Protein AF-A0A935RV58-F1 (afdb_monomer_lite)

Foldseek 3Di:
DDDDDDDPDPPPDQFAWDKWADPPFDDDPVPVVVVVPDPDQKDFDFAQVQVVDPVCVPPQWFWAWPDADDPVCPPPDIHTDDTGNPQPPVRRSGGTRRIMIGHSVRVVVVVVLVVVQVVDVVNVPDDPRVSPPDD

Structure (mmCIF, N/CA/C/O backbone):
data_AF-A0A935RV58-F1
#
_entry.id   AF-A0A935RV58-F1
#
loop_
_atom_site.group_PDB
_atom_site.id
_atom_site.type_symbol
_atom_site.label_atom_id
_atom_site.label_alt_id
_atom_site.label_comp_id
_atom_site.label_asym_id
_atom_site.label_entity_id
_atom_site.label_seq_id
_atom_site.pdbx_PDB_ins_code
_atom_site.Cartn_x
_atom_site.Cartn_y
_atom_site.Cartn_z
_atom_site.occupancy
_atom_site.B_iso_or_equiv
_atom_site.auth_seq_id
_atom_site.auth_comp_id
_atom_site.auth_asym_id
_atom_site.auth_atom_id
_atom_site.pdbx_PDB_model_num
ATOM 1 N N . MET A 1 1 ? 22.136 -27.758 22.487 1.00 29.62 1 MET A N 1
ATOM 2 C CA . MET A 1 1 ? 21.015 -28.510 21.883 1.00 29.62 1 MET A CA 1
ATOM 3 C C . MET A 1 1 ? 19.757 -27.674 22.099 1.00 29.62 1 MET A C 1
ATOM 5 O O . MET A 1 1 ? 19.584 -27.204 23.210 1.00 29.62 1 MET A O 1
ATOM 9 N N . ALA A 1 2 ? 19.034 -27.392 21.011 1.00 34.25 2 ALA A N 1
ATOM 10 C CA . ALA A 1 2 ? 17.795 -26.615 20.831 1.00 34.25 2 ALA A CA 1
ATOM 11 C C . ALA A 1 2 ? 17.197 -25.798 22.004 1.00 34.25 2 ALA A C 1
ATOM 13 O O . ALA A 1 2 ? 16.804 -26.353 23.023 1.00 34.25 2 ALA A O 1
ATOM 14 N N . SER A 1 3 ? 16.932 -24.511 21.750 1.00 22.91 3 SER A N 1
ATOM 15 C CA . SER A 1 3 ? 15.708 -23.869 22.246 1.00 22.91 3 SER A CA 1
ATOM 16 C C . SER A 1 3 ? 14.917 -23.372 21.040 1.00 22.91 3 SER A C 1
ATOM 18 O O . SER A 1 3 ? 15.228 -22.354 20.426 1.00 22.91 3 SER A O 1
ATOM 20 N N . PHE A 1 4 ? 13.957 -24.198 20.645 1.00 29.30 4 PHE A N 1
ATOM 21 C CA . PHE A 1 4 ? 12.850 -23.837 19.775 1.00 29.30 4 PHE A CA 1
ATOM 22 C C . PHE A 1 4 ? 11.872 -23.064 20.669 1.00 29.30 4 PHE A C 1
ATOM 24 O O . PHE A 1 4 ? 11.530 -23.568 21.737 1.00 29.30 4 PHE A O 1
ATOM 31 N N . ILE A 1 5 ? 11.431 -21.870 20.273 1.00 31.77 5 ILE A N 1
ATOM 32 C CA . ILE A 1 5 ? 10.298 -21.199 20.927 1.00 31.77 5 ILE A CA 1
ATOM 33 C C . ILE A 1 5 ? 9.060 -21.488 20.071 1.00 31.77 5 ILE A C 1
ATOM 35 O O . ILE A 1 5 ? 8.881 -20.842 19.038 1.00 31.77 5 ILE A O 1
ATOM 39 N N . PRO A 1 6 ? 8.204 -22.460 20.437 1.00 40.91 6 PRO A N 1
ATOM 40 C CA . PRO A 1 6 ? 6.885 -22.581 19.851 1.00 40.91 6 PRO A CA 1
ATOM 41 C C . PRO A 1 6 ? 5.907 -21.760 20.694 1.00 40.91 6 PRO A C 1
ATOM 43 O O . PRO A 1 6 ? 5.766 -21.993 21.892 1.00 40.91 6 PRO A O 1
ATOM 46 N N . GLY A 1 7 ? 5.201 -20.819 20.070 1.00 32.19 7 GLY A N 1
ATOM 47 C CA . GLY A 1 7 ? 4.031 -20.221 20.711 1.00 32.19 7 GLY A CA 1
ATOM 48 C C . GLY A 1 7 ? 3.749 -18.778 20.333 1.00 32.19 7 GLY A C 1
ATOM 49 O O . GLY A 1 7 ? 3.771 -17.909 21.196 1.00 32.19 7 GLY A O 1
ATOM 50 N N . ALA A 1 8 ? 3.374 -18.523 19.079 1.00 34.69 8 ALA A N 1
ATOM 51 C CA . ALA A 1 8 ? 2.419 -17.447 18.836 1.00 34.69 8 ALA A CA 1
ATOM 52 C C . ALA A 1 8 ? 1.039 -17.986 19.243 1.00 34.69 8 ALA A C 1
ATOM 54 O O . ALA A 1 8 ? 0.325 -18.588 18.443 1.00 34.69 8 ALA A O 1
ATOM 55 N N . ALA A 1 9 ? 0.704 -17.872 20.528 1.00 37.75 9 ALA A N 1
ATOM 56 C CA . ALA A 1 9 ? -0.655 -18.118 20.978 1.00 37.75 9 ALA A CA 1
ATOM 57 C C . ALA A 1 9 ? -1.539 -16.991 20.427 1.00 37.75 9 ALA A C 1
ATOM 59 O O . ALA A 1 9 ? -1.358 -15.829 20.793 1.00 37.75 9 ALA A O 1
ATOM 60 N N . ILE A 1 10 ? -2.485 -17.329 19.546 1.00 43.97 10 ILE A N 1
ATOM 61 C CA . ILE A 1 10 ? -3.554 -16.416 19.131 1.00 43.97 10 ILE A CA 1
ATOM 62 C C . ILE A 1 10 ? -4.432 -16.201 20.363 1.00 43.97 10 ILE A C 1
ATOM 64 O O . ILE A 1 10 ? -5.314 -17.00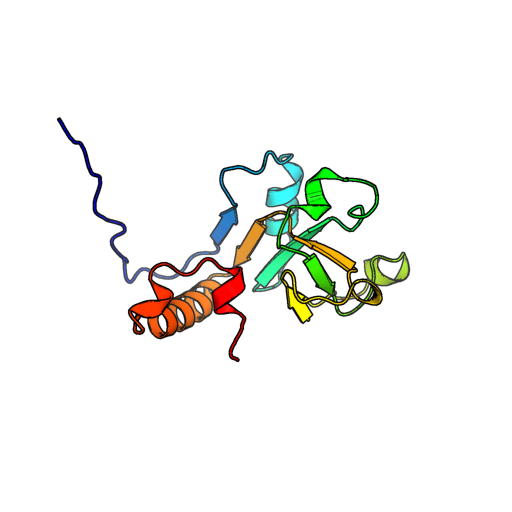4 20.673 1.00 43.97 10 ILE A O 1
ATOM 68 N N . GLN A 1 11 ? -4.169 -15.136 21.114 1.00 45.66 11 GLN A N 1
ATOM 69 C CA . GLN A 1 11 ? -5.144 -14.667 22.082 1.00 45.66 11 GLN A CA 1
ATOM 70 C C . GLN A 1 11 ? -6.339 -14.156 21.279 1.00 45.66 11 GLN A C 1
ATOM 72 O O . GLN A 1 11 ? -6.189 -13.245 20.467 1.00 45.66 11 GLN A O 1
ATOM 77 N N . LYS A 1 12 ? -7.534 -14.712 21.523 1.00 47.47 12 LYS A N 1
ATOM 78 C CA . LYS A 1 12 ? -8.814 -14.059 21.198 1.00 47.47 12 LYS A CA 1
ATOM 79 C C . LYS A 1 12 ? -8.958 -12.815 22.084 1.00 47.47 12 LYS A C 1
ATOM 81 O O . LYS A 1 12 ? -9.776 -12.762 22.995 1.00 47.47 12 LYS A O 1
ATOM 86 N N . GLY A 1 13 ? -8.063 -11.861 21.883 1.00 54.34 13 GLY A N 1
ATOM 87 C CA . GLY A 1 13 ? -8.058 -10.551 22.496 1.00 54.34 13 GLY A CA 1
ATOM 88 C C . GLY A 1 13 ? -8.666 -9.556 21.524 1.00 54.34 13 GLY A C 1
ATOM 89 O O . GLY A 1 13 ? -8.619 -9.735 20.309 1.00 54.34 13 GLY A O 1
ATOM 90 N N . ARG A 1 14 ? -9.250 -8.493 22.069 1.00 66.12 14 ARG A N 1
ATOM 91 C CA . ARG A 1 14 ? -9.700 -7.340 21.291 1.00 66.12 14 ARG A CA 1
ATOM 92 C C . ARG A 1 14 ? -8.527 -6.847 20.436 1.00 66.12 14 ARG A C 1
ATOM 94 O O . ARG A 1 14 ? -7.499 -6.469 20.996 1.00 66.12 14 ARG A O 1
ATOM 101 N N . PHE A 1 15 ? -8.676 -6.873 19.112 1.00 79.31 15 PHE A N 1
ATOM 102 C CA . PHE A 1 15 ? -7.658 -6.351 18.203 1.00 79.31 15 PHE A CA 1
ATOM 103 C C . PHE A 1 15 ? -7.351 -4.897 18.562 1.00 79.31 15 PHE A C 1
ATOM 105 O O . PHE A 1 15 ? -8.260 -4.096 18.794 1.00 79.31 15 PHE A O 1
ATOM 112 N N . GLN A 1 16 ? -6.066 -4.570 18.650 1.00 84.06 16 GLN A N 1
ATOM 113 C CA . GLN A 1 16 ? -5.589 -3.216 18.915 1.00 84.06 16 GLN A CA 1
ATOM 114 C C . GLN A 1 16 ? -5.031 -2.617 17.621 1.00 84.06 16 GLN A C 1
ATOM 116 O O . GLN A 1 16 ? -4.607 -3.376 16.743 1.00 84.06 16 GLN A O 1
ATOM 121 N N . PRO A 1 17 ? -5.008 -1.280 17.481 1.00 84.75 17 PRO A N 1
ATOM 122 C CA . PRO A 1 17 ? -4.271 -0.643 16.400 1.00 84.75 17 PRO A CA 1
ATOM 123 C C . PRO A 1 17 ? -2.833 -1.167 16.374 1.00 84.75 17 PRO A C 1
ATOM 125 O O . PRO A 1 17 ? -2.140 -1.138 17.389 1.00 84.75 17 PRO A O 1
ATOM 128 N N . THR A 1 18 ? -2.412 -1.696 15.230 1.00 86.62 18 THR A N 1
ATOM 129 C CA . THR A 1 18 ? -1.164 -2.451 15.097 1.00 86.62 18 THR A CA 1
ATOM 130 C C . THR A 1 18 ? -0.365 -1.910 13.923 1.00 86.62 18 THR A C 1
AT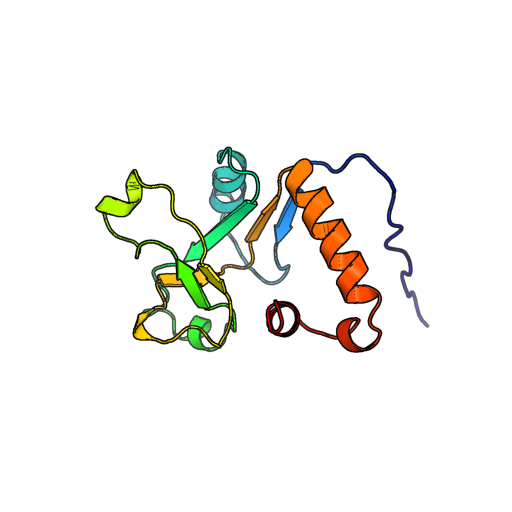OM 132 O O . THR A 1 18 ? -0.907 -1.710 12.838 1.00 86.62 18 THR A O 1
ATOM 135 N N . ILE A 1 19 ? 0.934 -1.695 14.131 1.00 84.81 19 ILE A N 1
ATOM 136 C CA . ILE A 1 19 ? 1.888 -1.435 13.052 1.00 84.81 19 ILE A CA 1
ATOM 137 C C . ILE A 1 19 ? 2.723 -2.696 12.864 1.00 84.81 19 ILE A C 1
ATOM 139 O O . ILE A 1 19 ? 3.357 -3.181 13.798 1.00 84.81 19 ILE A O 1
ATOM 143 N N . ILE A 1 20 ? 2.710 -3.213 11.645 1.00 84.50 20 ILE A N 1
ATOM 144 C CA . ILE A 1 20 ? 3.508 -4.342 11.194 1.00 84.50 20 ILE A CA 1
ATOM 145 C C . ILE A 1 20 ? 4.659 -3.766 10.372 1.00 84.50 20 ILE A C 1
ATOM 147 O O . ILE A 1 20 ? 4.436 -3.008 9.426 1.00 84.50 20 ILE A O 1
ATOM 151 N N . SER A 1 21 ? 5.886 -4.122 10.744 1.00 82.06 21 SER A N 1
ATOM 152 C CA . SER A 1 21 ? 7.100 -3.760 10.015 1.00 82.06 21 SER A CA 1
ATOM 153 C C . SER A 1 21 ? 7.922 -5.001 9.702 1.00 82.06 21 SER A C 1
ATOM 155 O O . SER A 1 21 ? 8.096 -5.859 10.571 1.00 82.06 21 SER A O 1
ATOM 157 N N . TYR A 1 22 ? 8.481 -5.075 8.498 1.00 74.56 22 TYR A N 1
ATOM 158 C CA . TYR A 1 22 ? 9.496 -6.079 8.191 1.00 74.56 22 TYR A CA 1
ATOM 159 C C . TYR A 1 22 ? 10.797 -5.750 8.938 1.00 74.56 22 TYR A C 1
ATOM 161 O O . TYR A 1 22 ? 11.267 -4.613 8.925 1.00 74.56 22 TYR A O 1
ATOM 169 N N . GLY A 1 23 ? 11.338 -6.738 9.658 1.00 59.81 23 GLY A N 1
ATOM 170 C CA . GLY A 1 23 ? 12.430 -6.551 10.625 1.00 59.81 23 GLY A CA 1
ATOM 171 C C . GLY A 1 23 ? 13.804 -6.228 10.024 1.00 59.81 23 GLY A C 1
ATOM 172 O O . GLY A 1 23 ? 14.740 -5.965 10.772 1.00 59.81 23 GLY A O 1
ATOM 173 N N . ASP A 1 24 ? 13.934 -6.253 8.701 1.00 65.06 24 ASP A N 1
ATOM 174 C CA . ASP A 1 24 ? 15.140 -5.932 7.936 1.00 65.06 24 ASP A CA 1
ATOM 175 C C . ASP A 1 24 ? 15.158 -4.491 7.396 1.00 65.06 24 ASP A C 1
ATOM 177 O O . ASP A 1 24 ? 16.172 -4.044 6.857 1.00 65.06 24 ASP A O 1
ATOM 181 N N . VAL A 1 25 ? 14.072 -3.732 7.573 1.00 63.06 25 VAL A N 1
ATOM 182 C CA . VAL A 1 25 ? 13.981 -2.348 7.101 1.00 63.06 25 VAL A CA 1
ATOM 183 C C . VAL A 1 25 ? 14.516 -1.396 8.172 1.00 63.06 25 VAL A C 1
ATOM 185 O O . VAL A 1 25 ? 13.943 -1.264 9.251 1.00 63.06 25 VAL A O 1
ATOM 188 N N . LEU A 1 26 ? 15.609 -0.687 7.873 1.00 64.25 26 LEU A N 1
ATOM 189 C CA . LEU A 1 26 ? 16.057 0.462 8.665 1.00 64.25 26 LEU A CA 1
ATOM 190 C C . LEU A 1 26 ? 15.215 1.682 8.286 1.00 64.25 26 LEU A C 1
ATOM 192 O O . LEU A 1 26 ? 15.243 2.134 7.144 1.00 64.25 26 LEU A O 1
ATOM 196 N N . PHE A 1 27 ? 14.478 2.232 9.247 1.00 67.38 27 PHE A N 1
ATOM 197 C CA . PHE A 1 27 ? 13.602 3.377 9.025 1.00 67.38 27 PHE A CA 1
ATOM 198 C C . PHE A 1 27 ? 13.890 4.512 9.999 1.00 67.38 27 PHE A C 1
ATOM 200 O O . PHE A 1 27 ? 14.281 4.318 11.151 1.00 67.38 27 PHE A O 1
ATOM 207 N N . ASN A 1 28 ? 13.637 5.730 9.533 1.00 72.19 28 ASN A N 1
ATOM 208 C CA . ASN A 1 28 ? 13.650 6.897 10.394 1.00 72.19 28 ASN A CA 1
ATOM 209 C C . ASN A 1 28 ? 12.387 6.927 11.261 1.00 72.19 28 ASN A C 1
ATOM 211 O O . ASN A 1 28 ? 11.291 6.611 10.797 1.00 72.19 28 ASN A O 1
ATOM 215 N N . LYS A 1 29 ? 12.523 7.394 12.508 1.00 75.50 29 LYS A N 1
ATOM 216 C CA . LYS A 1 29 ? 11.421 7.476 13.487 1.00 75.50 29 LYS A CA 1
ATOM 217 C C . LYS A 1 29 ? 10.184 8.234 12.984 1.00 75.50 29 LYS A C 1
ATOM 219 O O . LYS A 1 29 ? 9.091 7.990 13.483 1.00 75.50 29 LYS A O 1
ATOM 224 N N . TYR A 1 30 ? 10.342 9.118 11.995 1.00 78.62 30 TYR A N 1
ATOM 225 C CA . TYR A 1 30 ? 9.224 9.862 11.418 1.00 78.62 30 TYR A CA 1
ATOM 226 C C . TYR A 1 30 ? 8.207 8.957 10.704 1.00 78.62 30 TYR A C 1
ATOM 228 O O . TYR A 1 30 ? 7.042 9.330 10.629 1.00 78.62 30 TYR A O 1
ATOM 236 N N . ILE A 1 31 ? 8.607 7.776 10.208 1.00 76.94 31 ILE A N 1
ATOM 237 C CA . ILE A 1 31 ? 7.727 6.905 9.411 1.00 76.94 31 ILE A CA 1
ATOM 238 C C . ILE A 1 31 ? 6.597 6.313 10.274 1.00 76.94 31 ILE A C 1
ATOM 240 O O . ILE A 1 31 ? 5.433 6.577 9.969 1.00 76.94 31 ILE A O 1
ATOM 244 N N . PRO A 1 32 ? 6.867 5.596 11.388 1.00 76.69 32 PRO A N 1
ATOM 245 C CA . PRO A 1 32 ? 5.794 5.141 12.274 1.00 76.69 32 PRO A CA 1
ATOM 246 C C . PRO A 1 32 ? 4.981 6.288 12.870 1.00 76.69 32 PRO A C 1
ATOM 248 O O . PRO A 1 32 ? 3.779 6.148 13.066 1.00 76.69 32 PRO A O 1
ATOM 251 N N . GLN A 1 33 ? 5.619 7.428 13.149 1.00 81.94 33 GLN A N 1
ATOM 252 C CA . GLN A 1 33 ? 4.924 8.592 13.690 1.00 81.94 33 GLN A CA 1
ATOM 253 C C . GLN A 1 33 ? 3.898 9.148 12.696 1.00 81.94 33 GLN A C 1
ATOM 255 O O . GLN A 1 33 ? 2.767 9.414 13.095 1.00 81.94 33 GLN A O 1
ATOM 260 N N . ALA A 1 34 ? 4.264 9.270 11.417 1.00 82.56 34 ALA A N 1
ATOM 261 C CA . ALA A 1 34 ? 3.344 9.672 10.358 1.00 82.56 34 ALA A CA 1
ATOM 262 C C . ALA A 1 34 ? 2.203 8.655 10.199 1.00 82.56 34 ALA A C 1
ATOM 264 O O . ALA A 1 34 ? 1.039 9.037 10.170 1.00 82.56 34 ALA A O 1
ATOM 265 N N . LEU A 1 35 ? 2.507 7.350 10.218 1.00 81.25 35 LEU A N 1
ATOM 266 C CA . LEU A 1 35 ? 1.476 6.304 10.164 1.00 81.25 35 LEU A CA 1
ATOM 267 C C . LEU A 1 35 ? 0.471 6.429 11.318 1.00 81.25 35 LEU A C 1
ATOM 269 O O . LEU A 1 35 ? -0.736 6.306 11.105 1.00 81.25 35 LEU A O 1
ATOM 273 N N . CYS A 1 36 ? 0.936 6.707 12.537 1.00 82.38 36 CYS A N 1
ATOM 274 C CA . CYS A 1 36 ? 0.062 6.918 13.692 1.00 82.38 36 CYS A CA 1
ATOM 275 C C . CYS A 1 36 ? -0.872 8.130 13.545 1.00 82.38 36 CYS A C 1
ATOM 277 O O . CYS A 1 36 ? -1.936 8.121 14.157 1.00 82.38 36 CYS A O 1
ATOM 279 N N . GLN A 1 37 ? -0.498 9.148 12.764 1.00 84.00 37 GLN A N 1
ATOM 280 C CA . GLN A 1 37 ? -1.313 10.352 12.551 1.00 84.00 37 GLN A CA 1
ATOM 281 C C . GLN A 1 37 ? -2.458 10.133 11.559 1.00 84.00 37 GLN A C 1
ATOM 283 O O . GLN A 1 37 ? -3.467 10.832 11.633 1.00 84.00 37 GLN A O 1
ATOM 288 N N . GLU A 1 38 ? -2.329 9.155 10.664 1.00 84.12 38 GLU A N 1
ATOM 289 C CA . GLU A 1 38 ? -3.389 8.831 9.714 1.00 84.12 38 GLU A CA 1
ATOM 290 C C . GLU A 1 38 ? -4.645 8.315 10.429 1.00 84.12 38 GLU A C 1
ATOM 292 O O . GLU A 1 38 ? -4.568 7.622 11.443 1.00 84.12 38 GLU A O 1
ATOM 297 N N . GLN A 1 39 ? -5.825 8.619 9.901 1.00 83.19 39 GLN A N 1
ATOM 298 C CA . GLN A 1 39 ? -7.097 8.179 10.499 1.00 83.19 39 GLN A CA 1
ATOM 299 C C . GLN A 1 39 ? -7.681 6.946 9.806 1.00 83.19 39 GLN A C 1
ATOM 301 O O . GLN A 1 39 ? -8.636 6.354 10.301 1.00 83.19 39 GLN A O 1
ATOM 306 N N . ASP A 1 40 ? -7.096 6.552 8.677 1.00 85.00 40 ASP A N 1
ATOM 307 C CA . ASP A 1 40 ? -7.558 5.416 7.896 1.00 85.00 40 ASP A CA 1
ATOM 308 C C . ASP A 1 40 ? -7.248 4.070 8.559 1.00 85.00 40 ASP A C 1
ATOM 310 O O . ASP A 1 40 ? -6.247 3.892 9.263 1.00 85.00 40 ASP A O 1
ATOM 314 N N . ASP A 1 41 ? -8.129 3.107 8.286 1.00 83.75 41 ASP A N 1
ATOM 315 C CA . ASP A 1 41 ? -8.104 1.771 8.875 1.00 83.75 41 ASP A CA 1
ATOM 316 C C . ASP A 1 41 ? -6.931 0.909 8.395 1.00 83.75 41 ASP A C 1
ATOM 318 O O . ASP A 1 41 ? -6.450 0.057 9.138 1.00 83.75 41 ASP A O 1
ATOM 322 N N . CYS A 1 42 ? -6.453 1.128 7.170 1.00 84.38 42 CYS A N 1
ATOM 323 C CA . CYS A 1 42 ? -5.338 0.404 6.572 1.00 84.38 42 CYS A CA 1
ATOM 324 C C . CYS A 1 42 ? -4.434 1.397 5.841 1.00 84.38 42 CYS A C 1
ATOM 326 O O . CYS A 1 42 ? -4.869 2.047 4.890 1.00 84.38 42 CYS A O 1
ATOM 328 N N . VAL A 1 43 ? -3.186 1.531 6.293 1.00 86.12 43 VAL A N 1
ATOM 329 C CA . VAL A 1 43 ? -2.233 2.509 5.750 1.00 86.12 43 VAL A CA 1
ATOM 330 C C . VAL A 1 43 ? -0.898 1.835 5.480 1.00 86.12 43 VAL A C 1
ATOM 332 O O . VAL A 1 43 ? -0.327 1.193 6.361 1.00 86.12 43 VAL A O 1
ATOM 335 N N . VAL A 1 44 ? -0.377 2.016 4.269 1.00 84.62 44 VAL A N 1
ATOM 336 C CA . VAL A 1 44 ? 0.953 1.549 3.866 1.00 84.62 44 VAL A CA 1
ATOM 337 C C . VAL A 1 44 ? 1.854 2.725 3.525 1.00 84.62 44 VAL A C 1
ATOM 339 O O . VAL A 1 44 ? 1.386 3.763 3.061 1.00 84.62 44 VAL A O 1
ATOM 342 N N . PHE A 1 45 ? 3.158 2.548 3.719 1.00 83.12 45 PHE A N 1
ATOM 343 C CA . PHE A 1 45 ? 4.152 3.526 3.288 1.00 83.12 45 PHE A CA 1
ATOM 344 C C . PHE A 1 45 ? 4.803 3.082 1.976 1.00 83.12 45 PHE A C 1
ATOM 346 O O . PHE A 1 45 ? 5.381 1.994 1.898 1.00 83.12 45 PHE A O 1
ATOM 353 N N . VAL A 1 46 ? 4.704 3.926 0.952 1.00 83.25 46 VAL A N 1
ATOM 354 C CA . VAL A 1 46 ? 5.218 3.661 -0.394 1.00 83.25 46 VAL A CA 1
ATOM 355 C C . VAL A 1 46 ? 6.261 4.718 -0.738 1.00 83.25 46 VAL A C 1
ATOM 357 O O . VAL A 1 46 ? 5.966 5.912 -0.710 1.00 83.25 46 VAL A O 1
ATOM 360 N N . ASP A 1 47 ? 7.473 4.282 -1.077 1.00 81.62 47 ASP A N 1
ATOM 361 C CA . ASP A 1 47 ? 8.523 5.162 -1.580 1.00 81.62 47 ASP A CA 1
ATOM 362 C C . ASP A 1 47 ? 8.321 5.377 -3.082 1.00 81.62 47 ASP A C 1
ATOM 364 O O . ASP A 1 47 ? 8.457 4.465 -3.900 1.00 81.62 47 ASP A O 1
ATOM 368 N N . SER A 1 48 ? 7.955 6.602 -3.449 1.00 81.25 48 SER A N 1
ATOM 369 C CA . SER A 1 48 ? 7.804 7.002 -4.846 1.00 81.25 48 SER A CA 1
ATOM 370 C C . SER A 1 48 ? 9.141 7.222 -5.555 1.00 81.25 48 SER A C 1
ATOM 372 O O . SER A 1 48 ? 9.166 7.244 -6.784 1.00 81.25 48 SER A O 1
ATOM 374 N N . ASN A 1 49 ? 10.248 7.392 -4.820 1.00 78.38 49 ASN A N 1
ATOM 375 C CA . ASN A 1 49 ? 11.577 7.577 -5.400 1.00 78.38 49 ASN A CA 1
ATOM 376 C C . ASN A 1 49 ? 12.254 6.234 -5.704 1.00 78.38 49 ASN A C 1
ATOM 378 O O . ASN A 1 49 ? 13.402 5.974 -5.340 1.00 78.38 49 ASN A O 1
ATOM 382 N N . TRP A 1 50 ? 11.496 5.344 -6.341 1.00 75.62 50 TRP A N 1
ATOM 383 C CA . TRP A 1 50 ? 11.916 3.968 -6.540 1.00 75.62 50 TRP A CA 1
ATOM 384 C C . TRP A 1 50 ? 12.863 3.791 -7.731 1.00 75.62 50 TRP A C 1
ATOM 386 O O . TRP A 1 50 ? 13.688 2.881 -7.730 1.00 75.62 50 TRP A O 1
ATOM 396 N N . LYS A 1 51 ? 12.762 4.675 -8.733 1.00 74.12 51 LYS A N 1
ATOM 397 C CA . LYS A 1 51 ? 13.555 4.617 -9.972 1.00 74.12 51 LYS A CA 1
ATOM 398 C C . LYS A 1 51 ? 15.035 4.921 -9.750 1.00 74.12 51 LYS A C 1
ATOM 400 O O . LYS A 1 51 ? 15.879 4.352 -10.435 1.00 74.12 51 LYS A O 1
ATOM 405 N N . ASP A 1 52 ? 15.345 5.761 -8.768 1.00 70.19 52 ASP A N 1
ATOM 406 C CA . ASP A 1 52 ? 16.717 6.191 -8.481 1.00 70.19 52 ASP A CA 1
ATOM 407 C C . ASP A 1 52 ? 17.484 5.193 -7.595 1.00 70.19 52 ASP A C 1
ATOM 409 O O . ASP A 1 52 ? 18.687 5.342 -7.374 1.00 70.19 52 ASP A O 1
ATOM 413 N N . GLN A 1 53 ? 16.814 4.151 -7.090 1.00 66.12 53 GLN A N 1
ATOM 414 C CA . GLN A 1 53 ? 17.396 3.176 -6.170 1.00 66.12 53 GLN A CA 1
ATOM 415 C C . GLN A 1 53 ? 17.413 1.770 -6.777 1.00 6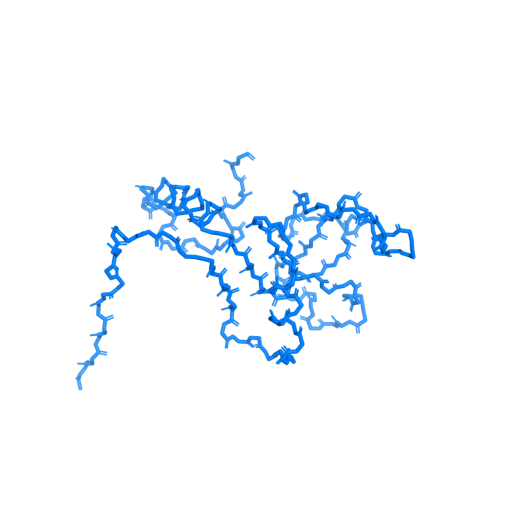6.12 53 GLN A C 1
ATOM 417 O O . GLN A 1 53 ? 16.445 1.012 -6.721 1.00 66.12 53 GLN A O 1
ATOM 422 N N . SER A 1 54 ? 18.574 1.374 -7.303 1.00 62.12 54 SER A N 1
ATOM 423 C CA . SER A 1 54 ? 18.794 0.048 -7.904 1.00 62.12 54 SER A CA 1
ATOM 424 C C . SER A 1 54 ? 18.599 -1.124 -6.928 1.00 62.12 54 SER A C 1
ATOM 426 O O . SER A 1 54 ? 18.350 -2.254 -7.350 1.00 62.12 54 SER A O 1
ATOM 428 N N . SER A 1 55 ? 18.675 -0.872 -5.619 1.00 65.19 55 SER A N 1
ATOM 429 C CA . SER A 1 55 ? 18.353 -1.832 -4.558 1.00 65.19 55 SER A CA 1
ATOM 430 C C . SER A 1 55 ? 16.887 -2.268 -4.587 1.00 65.19 55 SER A C 1
ATOM 432 O O . SER A 1 55 ? 16.600 -3.429 -4.295 1.00 65.19 55 SER A O 1
ATOM 434 N N . TYR A 1 56 ? 15.973 -1.382 -4.986 1.00 66.56 56 TYR A N 1
ATOM 435 C CA . TYR A 1 56 ? 14.537 -1.646 -4.964 1.00 66.56 56 TYR A CA 1
ATOM 436 C C . TYR A 1 56 ? 14.037 -2.462 -6.151 1.00 66.56 56 TYR A C 1
ATOM 438 O O . TYR A 1 56 ? 13.011 -3.120 -6.032 1.00 66.56 56 TYR A O 1
ATOM 446 N N . ALA A 1 57 ? 14.790 -2.530 -7.254 1.00 60.25 57 ALA A N 1
ATOM 447 C CA . ALA A 1 57 ? 14.482 -3.441 -8.360 1.00 60.25 57 ALA A CA 1
ATOM 448 C C . ALA A 1 57 ? 14.470 -4.923 -7.927 1.00 60.25 57 ALA A C 1
ATOM 450 O O . ALA A 1 57 ? 13.883 -5.770 -8.596 1.00 60.25 57 ALA A O 1
ATOM 451 N N . ARG A 1 58 ? 15.124 -5.242 -6.798 1.00 59.84 58 ARG A N 1
ATOM 452 C CA . ARG A 1 58 ? 15.114 -6.574 -6.174 1.00 59.84 58 ARG A CA 1
ATOM 453 C C . ARG A 1 58 ? 14.011 -6.759 -5.133 1.00 59.84 58 ARG A C 1
ATOM 455 O O . ARG A 1 58 ? 13.826 -7.880 -4.666 1.00 59.84 58 ARG A O 1
ATOM 462 N N . LEU A 1 59 ? 13.313 -5.691 -4.751 1.00 64.12 59 LEU A N 1
ATOM 463 C CA . LEU A 1 59 ? 12.192 -5.763 -3.827 1.00 64.12 59 LEU A CA 1
ATOM 464 C C . LEU A 1 59 ? 10.929 -6.108 -4.613 1.00 64.12 59 LEU A C 1
ATOM 466 O O . LEU A 1 59 ? 10.490 -5.377 -5.493 1.00 64.12 59 LEU A O 1
ATOM 470 N N . ASP A 1 60 ? 10.306 -7.221 -4.251 1.00 67.56 60 ASP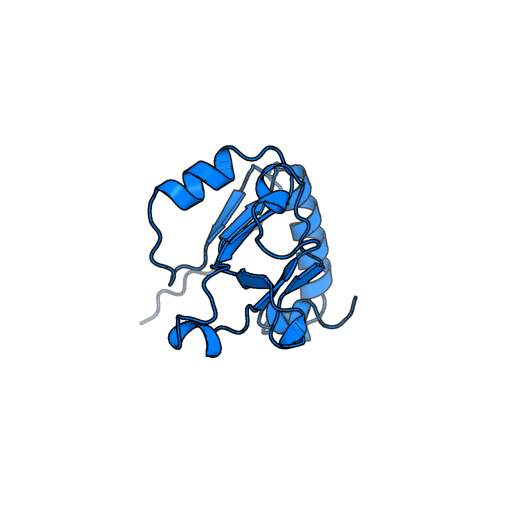 A N 1
ATOM 471 C CA . ASP A 1 60 ? 9.119 -7.766 -4.917 1.00 67.56 60 ASP A CA 1
ATOM 472 C C . ASP A 1 60 ? 7.818 -7.029 -4.554 1.00 67.56 60 ASP A C 1
ATOM 474 O O . ASP A 1 60 ? 6.729 -7.600 -4.614 1.00 67.56 60 ASP A O 1
ATOM 478 N N . GLY A 1 61 ? 7.941 -5.764 -4.150 1.00 74.94 61 GLY A N 1
ATOM 479 C CA . GLY A 1 61 ? 6.912 -4.957 -3.504 1.00 74.94 61 GLY A CA 1
ATOM 480 C C . GLY A 1 61 ? 6.527 -3.707 -4.287 1.00 74.94 61 GLY A C 1
ATOM 481 O O . GLY A 1 61 ? 6.260 -2.681 -3.668 1.00 74.94 61 GLY A O 1
ATOM 482 N N . PHE A 1 62 ? 6.516 -3.748 -5.622 1.00 85.19 62 PHE A N 1
ATOM 483 C CA . PHE A 1 62 ? 6.015 -2.623 -6.420 1.00 85.19 62 PHE A CA 1
ATOM 484 C C . PHE A 1 62 ? 4.545 -2.343 -6.109 1.00 85.19 62 PHE A C 1
ATOM 486 O O . PHE A 1 62 ? 3.759 -3.272 -5.943 1.00 85.19 62 PHE A O 1
ATOM 493 N N . ALA A 1 63 ? 4.183 -1.069 -6.021 1.00 85.19 63 ALA A N 1
ATOM 494 C CA . ALA A 1 63 ? 2.858 -0.605 -5.650 1.00 85.19 63 ALA A CA 1
ATOM 495 C C . ALA A 1 63 ? 2.240 0.224 -6.782 1.00 85.19 63 ALA A C 1
ATOM 497 O O . ALA A 1 63 ? 2.819 1.215 -7.239 1.00 85.19 63 ALA A O 1
ATOM 498 N N . GLU A 1 64 ? 1.032 -0.156 -7.190 1.00 86.56 64 GLU A N 1
ATOM 499 C CA . GLU A 1 64 ? 0.148 0.686 -7.988 1.00 86.56 64 GLU A CA 1
ATOM 500 C C . GLU A 1 64 ? -0.822 1.406 -7.051 1.00 86.56 64 GLU A C 1
ATOM 502 O O . GLU A 1 64 ? -1.622 0.793 -6.341 1.00 86.56 64 GLU A O 1
ATOM 507 N N . CYS A 1 65 ? -0.779 2.732 -7.089 1.00 84.44 65 CYS A N 1
ATOM 508 C CA . CYS A 1 65 ? -1.732 3.597 -6.400 1.00 84.44 65 CYS A CA 1
ATOM 509 C C . CYS A 1 65 ? -2.804 4.162 -7.349 1.00 84.44 65 CYS A C 1
ATOM 511 O O . CYS A 1 65 ? -2.612 4.245 -8.557 1.00 84.44 65 CYS A O 1
ATOM 513 N N . SER A 1 66 ? -3.925 4.623 -6.798 1.00 81.50 66 SER A N 1
ATOM 514 C CA . SER A 1 66 ? -4.998 5.313 -7.536 1.00 81.50 66 SER A CA 1
ATOM 515 C C . SER A 1 66 ? -4.532 6.543 -8.320 1.00 81.50 66 SER A C 1
ATOM 517 O O . SER A 1 66 ? -5.061 6.803 -9.399 1.00 81.50 66 SER A O 1
ATOM 519 N N . ILE A 1 67 ? -3.544 7.272 -7.798 1.00 75.19 67 ILE A N 1
ATOM 520 C CA . ILE A 1 67 ? -2.946 8.455 -8.420 1.00 75.19 67 ILE A CA 1
ATOM 521 C C . ILE A 1 67 ? -1.418 8.350 -8.251 1.00 75.19 67 ILE A C 1
ATOM 523 O O . ILE A 1 67 ? -0.970 7.985 -7.158 1.00 75.19 67 ILE A O 1
ATOM 527 N N . PRO A 1 68 ? -0.609 8.666 -9.282 1.00 72.94 68 PRO A N 1
ATOM 528 C CA . PRO A 1 68 ? 0.842 8.759 -9.138 1.00 72.94 68 PRO A CA 1
ATOM 529 C C . PRO A 1 68 ? 1.233 9.880 -8.170 1.00 72.94 68 PRO A C 1
ATOM 531 O O . PRO A 1 68 ? 0.536 10.899 -8.071 1.00 72.94 68 PRO A O 1
ATOM 534 N N . ASN A 1 69 ? 2.381 9.731 -7.495 1.00 65.06 69 ASN A N 1
ATOM 535 C CA . ASN A 1 69 ? 2.891 10.785 -6.623 1.00 65.06 69 ASN A CA 1
ATOM 536 C C . ASN A 1 69 ? 3.100 12.075 -7.434 1.00 65.06 69 ASN A C 1
ATOM 538 O O . ASN A 1 69 ? 3.939 12.154 -8.329 1.00 65.06 69 ASN A O 1
ATOM 542 N N . SER A 1 70 ? 2.285 13.083 -7.148 1.00 63.03 70 SER A N 1
ATOM 543 C CA . SER A 1 70 ? 2.281 14.372 -7.828 1.00 63.03 70 SER A CA 1
ATOM 544 C C . SER A 1 70 ? 1.860 15.447 -6.836 1.00 63.03 70 SER A C 1
ATOM 546 O O . SER A 1 70 ? 1.205 15.159 -5.837 1.00 63.03 70 SER A O 1
ATOM 548 N N . ARG A 1 71 ? 2.152 16.721 -7.121 1.00 56.94 71 ARG A N 1
ATOM 549 C CA . ARG A 1 71 ? 1.710 17.838 -6.260 1.00 56.94 71 ARG A CA 1
ATOM 550 C C . ARG A 1 71 ? 0.187 17.876 -6.049 1.00 56.94 71 ARG A C 1
ATOM 552 O O . ARG A 1 71 ? -0.275 18.425 -5.057 1.00 56.94 71 ARG A O 1
ATOM 559 N N . ARG A 1 72 ? -0.590 17.277 -6.960 1.00 54.72 72 ARG A N 1
ATOM 560 C CA . ARG A 1 72 ? -2.051 17.122 -6.853 1.00 54.72 72 ARG A CA 1
ATOM 561 C C . ARG A 1 72 ? -2.480 16.015 -5.887 1.00 54.72 72 ARG A C 1
ATOM 563 O O . ARG A 1 72 ? -3.594 16.069 -5.381 1.00 54.72 72 ARG A O 1
ATOM 570 N N . ALA A 1 73 ? -1.608 15.049 -5.620 1.00 58.69 73 ALA A N 1
ATOM 571 C CA . ALA A 1 73 ? -1.863 13.938 -4.712 1.00 58.69 73 ALA A CA 1
ATOM 572 C C . ALA A 1 73 ? -1.758 14.343 -3.227 1.00 58.69 73 ALA A C 1
ATOM 574 O O . ALA A 1 73 ? -2.219 13.609 -2.368 1.00 58.69 73 ALA A O 1
ATOM 575 N N . PHE A 1 74 ? -1.218 15.531 -2.922 1.00 53.47 74 PHE A N 1
ATOM 576 C CA . PHE A 1 74 ? -1.019 16.008 -1.546 1.00 53.47 74 PHE A CA 1
ATOM 577 C C . PHE A 1 74 ? -2.327 16.247 -0.769 1.00 53.47 74 PHE A C 1
ATOM 579 O O . PHE A 1 74 ? -2.351 16.104 0.445 1.00 53.47 74 PHE A O 1
ATOM 586 N N . ASN A 1 75 ? -3.419 16.581 -1.466 1.00 52.72 75 ASN A N 1
ATOM 587 C CA . ASN A 1 75 ? -4.748 16.783 -0.868 1.00 52.72 75 ASN A CA 1
ATOM 588 C C . ASN A 1 75 ? -5.753 15.690 -1.265 1.00 52.72 75 ASN A C 1
ATOM 590 O O . ASN A 1 75 ? -6.945 15.818 -0.988 1.00 52.72 75 ASN A O 1
ATOM 594 N N . ALA A 1 76 ? -5.302 14.650 -1.971 1.00 63.50 76 ALA A N 1
ATOM 595 C CA . ALA A 1 76 ? -6.165 13.582 -2.453 1.00 63.50 76 ALA A CA 1
ATOM 596 C C . ALA A 1 76 ? -5.932 12.316 -1.630 1.00 63.50 76 ALA A C 1
ATOM 598 O O . ALA A 1 76 ? -4.797 11.967 -1.317 1.00 63.50 76 ALA A O 1
ATOM 599 N N . LYS A 1 77 ? -7.010 11.596 -1.321 1.00 71.56 77 LYS A N 1
ATOM 600 C CA . LYS A 1 77 ? -6.903 10.283 -0.690 1.00 71.56 77 LYS A CA 1
ATOM 601 C C . LYS A 1 77 ? -6.341 9.288 -1.706 1.00 71.56 77 LYS A C 1
ATOM 603 O O . LYS A 1 77 ? -6.975 9.018 -2.725 1.00 71.56 77 LYS A O 1
ATOM 608 N N . ILE A 1 78 ? -5.140 8.776 -1.448 1.00 79.06 78 ILE A N 1
ATOM 609 C CA . ILE A 1 78 ? -4.471 7.818 -2.330 1.00 79.06 78 ILE A CA 1
ATOM 610 C C . ILE A 1 78 ? -4.787 6.405 -1.847 1.00 79.06 78 ILE A C 1
ATOM 612 O O . ILE A 1 78 ? -4.377 5.994 -0.767 1.00 79.06 78 ILE A O 1
ATOM 616 N N . HIS A 1 79 ? -5.488 5.642 -2.677 1.00 82.50 79 HIS A N 1
ATOM 617 C CA . HIS A 1 79 ? -5.755 4.226 -2.434 1.00 82.50 79 HIS A CA 1
ATOM 618 C C . HIS A 1 79 ? -4.715 3.336 -3.117 1.00 82.50 79 HIS A C 1
ATOM 620 O O . HIS A 1 79 ? -4.341 3.602 -4.262 1.00 82.50 79 HIS A O 1
ATOM 626 N N . LEU A 1 80 ? -4.283 2.273 -2.437 1.00 82.06 80 LEU A N 1
ATOM 627 C CA . LEU A 1 80 ? -3.480 1.197 -3.020 1.00 82.06 80 LEU A CA 1
ATOM 628 C C . LEU A 1 80 ? -4.393 0.291 -3.860 1.00 82.06 80 LEU A C 1
ATOM 630 O O . LEU A 1 80 ? -5.418 -0.168 -3.362 1.00 82.06 80 LEU A O 1
ATOM 634 N N . LYS A 1 81 ? -4.029 0.045 -5.120 1.00 84.69 81 LYS A N 1
ATOM 635 C CA . LYS A 1 81 ? -4.762 -0.846 -6.032 1.00 84.69 81 LYS A CA 1
ATOM 636 C C . LYS A 1 81 ? -4.146 -2.234 -6.087 1.00 84.69 81 LYS A C 1
ATOM 638 O O . LYS A 1 81 ? -4.852 -3.228 -5.983 1.00 84.69 81 LYS A O 1
ATOM 643 N N . GLN A 1 82 ? -2.830 -2.289 -6.252 1.00 82.88 82 GLN A N 1
ATOM 644 C CA . GLN A 1 82 ? -2.095 -3.536 -6.392 1.00 82.88 82 GLN A CA 1
ATOM 645 C C . GLN A 1 82 ? -0.725 -3.404 -5.740 1.00 82.88 82 GLN A C 1
ATOM 647 O O . GLN A 1 82 ? -0.117 -2.333 -5.745 1.00 82.88 82 GLN A O 1
ATOM 652 N N . LEU A 1 83 ? -0.238 -4.514 -5.190 1.00 84.06 83 LEU A N 1
ATOM 653 C CA . LEU A 1 83 ? 1.101 -4.628 -4.639 1.00 84.06 83 LEU A CA 1
ATOM 654 C C . LEU A 1 83 ? 1.720 -5.961 -5.065 1.00 84.06 83 LEU A C 1
ATOM 656 O O . LEU A 1 83 ? 1.101 -7.012 -4.901 1.00 84.06 83 LEU A O 1
ATOM 660 N N . GLY A 1 84 ? 2.934 -5.929 -5.611 1.00 80.69 84 GLY A N 1
ATOM 661 C CA . GLY A 1 84 ? 3.702 -7.117 -5.973 1.00 80.69 84 GLY A CA 1
ATOM 662 C C . GLY A 1 84 ? 4.477 -6.984 -7.285 1.00 80.69 84 GLY A C 1
ATOM 663 O O . GLY A 1 84 ? 4.382 -5.992 -7.998 1.00 80.69 84 GLY A O 1
ATOM 664 N N . ARG A 1 85 ? 5.215 -8.037 -7.652 1.00 74.38 85 ARG A N 1
ATOM 665 C CA . ARG A 1 85 ? 6.035 -8.097 -8.886 1.00 74.38 85 ARG A CA 1
ATOM 666 C C . ARG A 1 85 ? 5.250 -8.000 -10.196 1.00 74.38 85 ARG A C 1
ATOM 668 O O . ARG A 1 85 ? 5.853 -7.879 -11.252 1.00 74.38 85 ARG A O 1
ATOM 675 N N . THR A 1 86 ? 3.934 -8.170 -10.144 1.00 78.38 86 THR A N 1
ATOM 676 C CA . THR A 1 86 ? 3.066 -8.235 -11.326 1.00 78.38 86 THR A CA 1
ATOM 677 C C . THR A 1 86 ? 2.493 -6.877 -11.718 1.00 78.38 86 THR A C 1
ATOM 679 O O . THR A 1 86 ? 1.662 -6.828 -12.619 1.00 78.38 86 THR A O 1
ATOM 682 N N . VAL A 1 87 ? 2.887 -5.794 -11.040 1.00 82.25 87 VAL A N 1
ATOM 683 C CA . VAL A 1 87 ? 2.506 -4.434 -11.435 1.00 82.25 87 VAL A CA 1
ATOM 684 C C . VAL A 1 87 ? 3.254 -4.073 -12.729 1.00 82.25 87 VAL A C 1
ATOM 686 O O . VAL A 1 87 ? 4.484 -4.169 -12.738 1.00 82.25 87 VAL A O 1
ATOM 689 N N . PRO A 1 88 ? 2.552 -3.682 -13.811 1.00 83.25 88 PRO A N 1
ATOM 690 C CA . PRO A 1 88 ? 3.187 -3.215 -15.044 1.00 83.25 88 PRO A CA 1
ATOM 691 C C . PRO A 1 88 ? 4.078 -2.002 -14.779 1.00 83.25 88 PRO A C 1
ATOM 693 O O . PRO A 1 88 ? 3.707 -1.143 -13.981 1.00 83.25 88 PRO A O 1
ATOM 696 N N . GLU A 1 89 ? 5.232 -1.910 -15.443 1.00 80.81 89 GLU A N 1
ATOM 697 C CA . GLU A 1 89 ? 6.238 -0.869 -15.181 1.00 80.81 89 GLU A CA 1
ATOM 698 C C . GLU A 1 89 ? 5.666 0.552 -15.320 1.00 80.81 89 GLU A C 1
ATOM 700 O O . GLU A 1 89 ? 5.976 1.444 -14.526 1.00 80.81 89 GLU A O 1
ATOM 705 N N . GLU A 1 90 ? 4.765 0.746 -16.281 1.00 83.81 90 GLU A N 1
ATOM 706 C CA . GLU A 1 90 ? 4.047 1.993 -16.537 1.00 83.81 90 GLU A CA 1
ATOM 707 C C . GLU A 1 90 ? 3.077 2.402 -15.415 1.00 83.81 90 GLU A C 1
ATOM 709 O O . GLU A 1 90 ? 2.734 3.579 -15.296 1.00 83.81 90 GLU A O 1
ATOM 714 N N . SER A 1 91 ? 2.663 1.447 -14.582 1.00 85.38 91 SER A N 1
ATOM 715 C CA . SER A 1 91 ? 1.711 1.619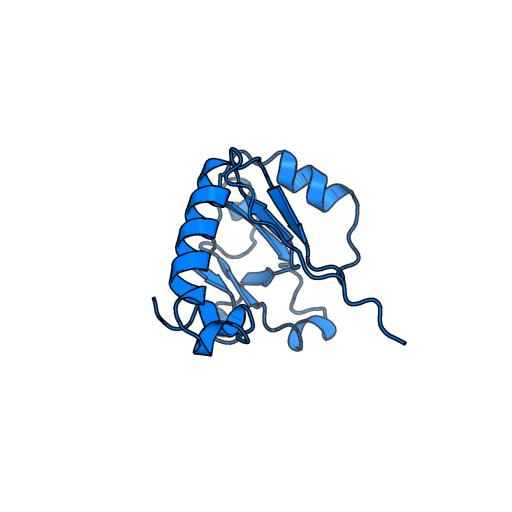 -13.480 1.00 85.38 91 SER A CA 1
ATOM 716 C C . SER A 1 91 ? 2.392 1.645 -12.108 1.00 85.38 91 SER A C 1
ATOM 718 O O . SER A 1 91 ? 1.724 1.845 -11.090 1.00 85.38 91 SER A O 1
ATOM 720 N N . ILE A 1 92 ? 3.717 1.462 -12.046 1.00 85.88 92 ILE A N 1
ATOM 721 C CA . ILE A 1 92 ? 4.455 1.502 -10.782 1.00 85.88 92 ILE A CA 1
ATOM 722 C C . ILE A 1 92 ? 4.509 2.945 -10.275 1.00 85.88 92 ILE A C 1
ATOM 724 O O . ILE A 1 92 ? 5.221 3.809 -10.798 1.00 85.88 92 ILE A O 1
ATOM 728 N N . HIS A 1 93 ? 3.791 3.191 -9.184 1.00 86.31 93 HIS A N 1
ATOM 729 C CA . HIS A 1 93 ? 3.775 4.478 -8.493 1.00 86.31 93 HIS A CA 1
ATOM 730 C C . HIS A 1 93 ? 4.762 4.531 -7.320 1.00 86.31 93 HIS A C 1
ATOM 732 O O . HIS A 1 93 ? 5.080 5.619 -6.839 1.00 86.31 93 HIS A O 1
ATOM 738 N N . GLY A 1 94 ? 5.285 3.381 -6.892 1.00 84.81 94 GLY A N 1
ATOM 739 C CA . GLY A 1 94 ? 6.325 3.298 -5.876 1.00 84.81 94 GLY A CA 1
ATOM 740 C C . GLY A 1 94 ? 6.656 1.877 -5.457 1.00 84.81 94 GLY A C 1
ATOM 741 O O . GLY A 1 94 ? 6.145 0.912 -6.022 1.00 84.81 94 GLY A O 1
ATOM 742 N N . VAL A 1 95 ? 7.506 1.760 -4.443 1.00 84.69 95 VAL A N 1
ATOM 743 C CA . VAL A 1 95 ? 7.845 0.490 -3.795 1.00 84.69 95 VAL A CA 1
ATOM 744 C C . VAL A 1 95 ? 7.374 0.527 -2.352 1.00 84.69 95 VAL A C 1
ATOM 746 O O . VAL A 1 95 ? 7.584 1.499 -1.628 1.00 84.69 95 VAL A O 1
ATOM 749 N N . TRP A 1 96 ? 6.691 -0.531 -1.934 1.00 83.38 96 TRP A N 1
ATOM 750 C CA . TRP A 1 96 ? 6.275 -0.696 -0.556 1.00 83.38 96 TRP A CA 1
ATOM 751 C C . TRP A 1 96 ? 7.485 -0.907 0.342 1.00 83.38 96 TRP A C 1
ATOM 753 O O . TRP A 1 96 ? 8.289 -1.815 0.139 1.00 83.38 96 TRP A O 1
ATOM 763 N N . MET A 1 97 ? 7.565 -0.089 1.385 1.00 77.44 97 MET A N 1
ATOM 764 C CA . MET A 1 97 ? 8.700 -0.066 2.304 1.00 77.44 97 MET A CA 1
ATOM 765 C C . MET A 1 97 ? 8.544 -1.030 3.484 1.00 77.44 97 MET A C 1
ATOM 767 O O . MET A 1 97 ? 9.262 -0.913 4.470 1.00 77.44 97 MET A O 1
ATOM 771 N N . GLY A 1 98 ? 7.582 -1.955 3.423 1.00 77.31 98 GLY A N 1
ATOM 772 C CA . GLY A 1 98 ? 7.389 -2.965 4.463 1.00 77.31 98 GLY A CA 1
ATOM 773 C C . GLY A 1 98 ? 6.719 -2.450 5.738 1.00 77.31 98 GLY A C 1
ATOM 774 O O . GLY A 1 98 ? 6.863 -3.079 6.782 1.00 77.31 98 GLY A O 1
ATOM 775 N N . PHE A 1 99 ? 5.980 -1.337 5.672 1.00 82.81 99 PHE A N 1
ATOM 776 C CA . PHE A 1 99 ? 5.127 -0.871 6.772 1.00 82.81 99 PHE A CA 1
ATOM 777 C C . PHE A 1 99 ? 3.658 -1.027 6.437 1.00 82.81 99 PHE A C 1
ATOM 779 O O . PHE A 1 99 ? 3.203 -0.568 5.386 1.00 82.81 99 PHE A O 1
ATOM 786 N N . LEU A 1 100 ? 2.916 -1.604 7.370 1.00 85.62 100 LEU A N 1
ATOM 787 C CA . LEU A 1 100 ? 1.468 -1.683 7.328 1.00 85.62 100 LEU A CA 1
ATOM 788 C C . LEU A 1 100 ? 0.918 -1.289 8.694 1.00 85.62 100 LEU A C 1
ATOM 790 O O . LEU A 1 100 ? 1.215 -1.927 9.699 1.00 85.62 100 LEU A O 1
ATOM 794 N N . LYS A 1 101 ? 0.095 -0.251 8.729 1.00 88.25 101 LYS A N 1
ATOM 795 C CA . LYS A 1 101 ? -0.734 0.075 9.881 1.00 88.25 101 LYS A CA 1
ATOM 796 C C . LYS A 1 101 ? -2.131 -0.476 9.661 1.00 88.25 101 LYS A C 1
ATOM 798 O O . LYS A 1 101 ? -2.711 -0.284 8.596 1.00 88.25 101 LYS A O 1
ATOM 803 N N . LEU A 1 102 ? -2.677 -1.064 10.716 1.00 87.44 102 LEU A N 1
ATOM 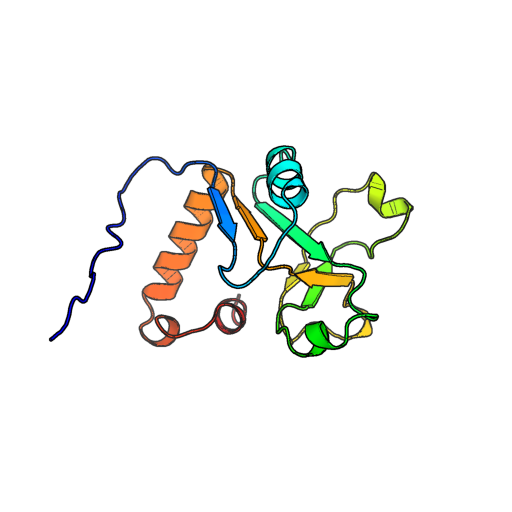804 C CA . LEU A 1 102 ? -4.054 -1.517 10.798 1.00 87.44 102 LEU A CA 1
ATOM 805 C C . LEU A 1 102 ? -4.728 -0.881 12.014 1.00 87.44 102 LEU A C 1
ATOM 807 O O . LEU A 1 102 ? -4.148 -0.839 13.103 1.00 87.44 102 LEU A O 1
ATOM 811 N N . SER A 1 103 ? -5.962 -0.412 11.854 1.00 88.81 103 SER A N 1
ATOM 812 C CA . SER A 1 103 ? -6.849 -0.152 12.986 1.00 88.81 103 SER A CA 1
ATOM 813 C C . SER A 1 103 ? -7.247 -1.465 13.658 1.00 88.81 103 SER A C 1
ATOM 815 O O . SER A 1 103 ? -7.001 -2.556 13.144 1.00 88.81 103 SER A O 1
ATOM 817 N N . SER A 1 104 ? -7.899 -1.378 14.815 1.00 86.50 104 SER A N 1
ATOM 818 C CA . SER A 1 104 ? -8.457 -2.554 15.489 1.00 86.50 104 SER A CA 1
ATOM 819 C C . SER A 1 104 ? -9.453 -3.323 14.611 1.00 86.50 104 SER A C 1
ATOM 821 O O . SER A 1 104 ? -9.473 -4.550 14.642 1.00 86.50 104 SER A O 1
ATOM 823 N N . ILE A 1 105 ? -10.257 -2.618 13.810 1.00 87.56 105 ILE A N 1
ATOM 824 C CA . ILE A 1 105 ? -11.254 -3.227 12.921 1.00 87.56 105 ILE A CA 1
ATOM 825 C C . ILE A 1 105 ? -10.553 -3.926 11.755 1.00 87.56 105 ILE A C 1
ATOM 827 O O . ILE A 1 105 ? -10.789 -5.112 11.524 1.00 87.56 105 ILE A O 1
ATOM 831 N N . ALA A 1 106 ? -9.643 -3.229 11.069 1.00 85.50 106 ALA A N 1
ATOM 832 C CA . ALA A 1 106 ? -8.905 -3.809 9.950 1.00 85.50 106 ALA A CA 1
ATOM 833 C C . ALA A 1 106 ? -8.017 -4.979 10.386 1.00 85.50 106 ALA A C 1
ATOM 835 O O . ALA A 1 106 ? -7.923 -5.972 9.673 1.00 85.50 106 ALA A O 1
ATOM 836 N N . ALA A 1 107 ? -7.411 -4.911 11.574 1.00 85.12 107 ALA A N 1
ATOM 837 C CA . ALA A 1 107 ? -6.635 -6.017 12.125 1.00 85.12 107 ALA A CA 1
ATOM 838 C C . ALA A 1 107 ? -7.492 -7.276 12.329 1.00 85.12 107 ALA A C 1
ATOM 840 O O . ALA A 1 107 ? -7.020 -8.374 12.042 1.00 85.12 107 ALA A O 1
ATOM 841 N N . SER A 1 108 ? -8.755 -7.122 12.747 1.00 85.50 108 SER A N 1
ATOM 842 C CA . SER A 1 108 ? -9.697 -8.245 12.827 1.00 85.50 108 SER A CA 1
ATOM 843 C C . SER A 1 108 ? -9.980 -8.843 11.452 1.00 85.50 108 SER A C 1
ATOM 845 O O . SER A 1 108 ? -9.851 -10.048 11.276 1.00 85.50 108 SER A O 1
ATOM 847 N N . GLN A 1 109 ? -10.308 -8.003 10.468 1.00 86.25 109 GLN A N 1
ATOM 848 C CA . GLN A 1 109 ? -10.627 -8.452 9.108 1.00 86.25 109 GLN A CA 1
ATOM 849 C C . GLN A 1 109 ? -9.441 -9.155 8.439 1.00 86.25 109 GLN A C 1
ATOM 851 O O . GLN A 1 109 ? -9.601 -10.204 7.820 1.00 86.25 109 GLN A O 1
ATOM 856 N N . VAL A 1 110 ? -8.239 -8.591 8.588 1.00 85.44 110 VAL A N 1
ATOM 857 C CA . VAL A 1 110 ? -7.005 -9.197 8.080 1.00 85.44 110 VAL A CA 1
ATOM 858 C C . VAL A 1 110 ? -6.762 -10.535 8.758 1.00 85.44 110 VAL A C 1
ATOM 860 O O . VAL A 1 110 ? -6.419 -11.488 8.072 1.00 85.44 110 VAL A O 1
ATOM 863 N N . ASN A 1 111 ? -6.952 -10.634 10.074 1.00 84.50 111 ASN A N 1
ATOM 864 C CA . ASN A 1 111 ? -6.789 -11.896 10.785 1.00 84.50 111 ASN A CA 1
ATOM 865 C C . ASN A 1 111 ? -7.766 -12.971 10.289 1.00 84.50 111 ASN A C 1
ATOM 867 O O . ASN A 1 111 ? -7.342 -14.105 10.092 1.00 84.50 111 ASN A O 1
ATOM 871 N N . ASP A 1 112 ? -9.033 -12.623 10.066 1.00 84.06 112 ASP A N 1
ATOM 872 C CA . ASP A 1 112 ? -10.035 -13.564 9.553 1.00 84.06 112 ASP A CA 1
ATOM 873 C C . ASP A 1 112 ? -9.640 -14.077 8.160 1.00 84.06 112 ASP A C 1
ATOM 875 O O . ASP A 1 112 ? -9.565 -15.287 7.948 1.00 84.06 112 ASP A O 1
ATOM 879 N N . LEU A 1 113 ? -9.235 -13.175 7.257 1.00 83.75 113 LEU A N 1
ATOM 880 C CA . LEU A 1 113 ? -8.710 -13.551 5.941 1.00 83.75 113 LEU A CA 1
ATOM 881 C C . LEU A 1 113 ? -7.467 -14.448 6.058 1.00 83.75 113 LEU A C 1
ATOM 883 O O . LEU A 1 113 ? -7.329 -15.436 5.344 1.00 83.75 113 LEU A O 1
ATOM 887 N N . LEU A 1 114 ? -6.547 -14.123 6.965 1.00 81.25 114 LEU A N 1
ATOM 888 C CA . LEU A 1 114 ? -5.309 -14.877 7.160 1.00 81.25 114 LEU A CA 1
ATOM 889 C C . LEU A 1 114 ? -5.607 -16.296 7.672 1.00 81.25 114 LEU A C 1
ATOM 891 O O . LEU A 1 114 ? -4.969 -17.251 7.230 1.00 81.25 114 LEU A O 1
ATOM 895 N N . LEU A 1 115 ? -6.597 -16.454 8.556 1.00 81.56 115 LEU A N 1
ATOM 896 C CA . LEU A 1 115 ? -7.069 -17.760 9.019 1.00 81.56 115 LEU A CA 1
ATOM 897 C C . LEU A 1 115 ? -7.669 -18.585 7.876 1.00 81.56 115 LEU A C 1
ATOM 899 O O . LEU A 1 115 ? -7.311 -19.757 7.744 1.00 81.56 115 LEU A O 1
ATOM 903 N N . ASP A 1 116 ? -8.495 -17.973 7.024 1.00 81.50 116 ASP A N 1
ATOM 904 C CA . ASP A 1 116 ? -9.057 -18.631 5.839 1.00 81.50 116 ASP A CA 1
ATOM 905 C C . ASP A 1 116 ? -7.951 -19.091 4.881 1.00 81.50 116 ASP A C 1
ATOM 907 O O . ASP A 1 116 ? -7.954 -20.220 4.391 1.00 81.50 116 ASP A O 1
ATOM 911 N N . MET A 1 117 ? -6.937 -18.250 4.665 1.00 75.25 117 MET A N 1
ATOM 912 C CA . MET A 1 117 ? -5.806 -18.591 3.806 1.00 75.25 117 MET A CA 1
ATOM 913 C C . MET A 1 117 ? -4.928 -19.699 4.394 1.00 75.25 117 MET A C 1
ATOM 915 O O . MET A 1 117 ? -4.476 -20.568 3.650 1.00 75.25 117 MET A O 1
ATOM 919 N N . LEU A 1 118 ? -4.677 -19.687 5.708 1.00 74.56 118 LEU A N 1
ATOM 920 C CA . LEU A 1 118 ? -3.878 -20.704 6.406 1.00 74.56 118 LEU A CA 1
ATOM 921 C C . LEU A 1 118 ? -4.600 -22.043 6.570 1.00 74.56 118 LEU A C 1
ATOM 923 O O . LEU A 1 118 ? -3.933 -23.052 6.832 1.00 74.56 118 LEU A O 1
ATOM 927 N N . ALA A 1 119 ? -5.927 -22.069 6.415 1.00 76.62 119 ALA A N 1
ATOM 928 C CA . ALA A 1 119 ? -6.696 -23.306 6.366 1.00 76.62 119 ALA A CA 1
ATOM 929 C C . ALA A 1 119 ? -6.246 -24.199 5.196 1.00 76.62 119 ALA A C 1
ATOM 931 O O . ALA A 1 119 ? -6.289 -25.424 5.319 1.00 76.62 119 ALA A O 1
ATOM 932 N N . ASP A 1 120 ? -5.722 -23.609 4.114 1.00 75.88 120 ASP A N 1
ATOM 933 C CA . ASP A 1 120 ? -5.025 -24.341 3.059 1.00 75.88 120 ASP A CA 1
ATOM 934 C C . ASP A 1 120 ? -3.564 -24.649 3.469 1.00 75.88 120 ASP A C 1
ATOM 936 O O . ASP A 1 120 ? -2.729 -23.743 3.620 1.00 75.88 120 ASP A O 1
ATOM 940 N N . PRO A 1 121 ? -3.185 -25.937 3.602 1.00 67.75 121 PRO A N 1
ATOM 941 C CA . PRO A 1 121 ? -1.816 -26.340 3.891 1.00 67.75 121 PRO A CA 1
ATOM 942 C C . PRO A 1 121 ? -0.761 -25.789 2.923 1.00 67.75 121 PRO A C 1
ATOM 944 O O . PRO A 1 121 ? 0.386 -25.609 3.342 1.00 67.75 121 PRO A O 1
ATOM 947 N N . ALA A 1 122 ? -1.126 -25.512 1.668 1.00 66.75 122 ALA A N 1
ATOM 948 C CA . ALA A 1 122 ? -0.233 -24.976 0.646 1.00 66.75 122 ALA A CA 1
ATOM 949 C C . ALA A 1 122 ? 0.202 -23.525 0.924 1.00 66.75 122 ALA A C 1
ATOM 951 O O . ALA A 1 122 ? 1.274 -23.109 0.473 1.00 66.75 122 ALA A O 1
ATOM 952 N N . ASN A 1 123 ? -0.578 -22.775 1.707 1.00 58.97 123 ASN A N 1
ATOM 953 C CA . ASN A 1 123 ? -0.322 -21.368 2.020 1.00 58.97 123 ASN A CA 1
ATOM 954 C C . ASN A 1 123 ? 0.504 -21.170 3.294 1.00 58.97 123 ASN A C 1
ATOM 956 O O . ASN A 1 123 ? 1.091 -20.110 3.489 1.00 58.97 123 ASN A O 1
ATOM 960 N N . ARG A 1 124 ? 0.667 -22.211 4.124 1.00 57.38 124 ARG A N 1
ATOM 961 C CA . ARG A 1 124 ? 1.471 -22.149 5.362 1.00 57.38 124 ARG A CA 1
ATOM 962 C C . ARG A 1 124 ? 2.967 -21.884 5.139 1.00 57.38 124 ARG A C 1
ATOM 964 O O . ARG A 1 124 ? 3.680 -21.592 6.093 1.00 57.38 124 ARG A O 1
ATOM 971 N N . ARG A 1 125 ? 3.454 -21.997 3.897 1.00 49.03 125 ARG A N 1
ATOM 972 C CA . ARG A 1 125 ? 4.829 -21.636 3.489 1.00 49.03 125 ARG A CA 1
ATOM 973 C C . ARG A 1 125 ? 4.865 -20.582 2.377 1.00 49.03 125 ARG A C 1
ATOM 975 O O . ARG A 1 125 ? 5.914 -20.379 1.768 1.00 49.03 125 ARG A O 1
ATOM 982 N N . ALA A 1 126 ? 3.731 -19.962 2.056 1.00 50.06 126 ALA A N 1
ATOM 983 C CA . ALA A 1 126 ? 3.666 -18.956 1.009 1.00 50.06 126 ALA A CA 1
ATOM 984 C C . ALA A 1 126 ? 4.198 -17.615 1.536 1.00 50.06 126 ALA A C 1
ATOM 986 O O . ALA A 1 126 ? 3.809 -17.156 2.606 1.00 50.06 126 ALA A O 1
ATOM 987 N N . GLY A 1 127 ? 5.091 -16.973 0.779 1.00 47.91 127 GLY A N 1
ATOM 988 C CA . GLY A 1 127 ? 5.405 -15.562 1.006 1.00 47.91 127 GLY A CA 1
ATOM 989 C C . GLY A 1 127 ? 4.213 -14.679 0.620 1.00 47.91 127 GLY A C 1
ATOM 990 O O . GLY A 1 127 ? 3.448 -15.043 -0.274 1.00 47.91 127 GLY A O 1
ATOM 991 N N . ILE A 1 128 ? 4.095 -13.498 1.238 1.00 52.16 128 ILE A N 1
ATOM 992 C CA . ILE A 1 128 ? 3.025 -12.509 0.984 1.00 52.16 128 ILE A CA 1
ATOM 993 C C . ILE A 1 128 ? 2.717 -12.269 -0.514 1.00 52.16 128 ILE A C 1
ATOM 995 O O . ILE A 1 128 ? 1.538 -12.244 -0.863 1.00 52.16 128 ILE A O 1
ATOM 999 N N . PRO A 1 129 ? 3.699 -12.221 -1.441 1.00 46.97 129 PRO A N 1
ATOM 1000 C CA . PRO A 1 129 ? 3.416 -12.035 -2.871 1.00 46.97 129 PRO A CA 1
ATOM 1001 C C . PRO A 1 129 ? 2.579 -13.148 -3.520 1.00 46.97 129 PRO A C 1
ATOM 1003 O O . PRO A 1 129 ? 1.989 -12.946 -4.578 1.00 46.97 129 PRO A O 1
ATOM 1006 N N . ARG A 1 130 ? 2.544 -14.345 -2.926 1.00 41.41 130 ARG A N 1
ATOM 1007 C CA . ARG A 1 130 ? 1.766 -15.483 -3.429 1.00 41.41 130 ARG A CA 1
ATOM 1008 C C . ARG A 1 130 ? 0.344 -15.507 -2.860 1.00 41.41 130 ARG A C 1
ATOM 1010 O O . ARG A 1 130 ? -0.532 -16.091 -3.489 1.00 41.41 130 ARG A O 1
ATOM 1017 N N . CYS A 1 131 ? 0.112 -14.838 -1.730 1.00 41.00 131 CYS A N 1
ATOM 1018 C CA . CYS A 1 131 ? -1.202 -14.716 -1.105 1.00 41.00 131 CYS A CA 1
ATOM 1019 C C . CYS A 1 131 ? -2.151 -13.811 -1.914 1.00 41.00 131 CYS A C 1
ATOM 1021 O O . CYS A 1 131 ? -3.320 -14.139 -2.070 1.00 41.00 131 CYS A O 1
ATOM 1023 N N . CYS A 1 132 ? -1.651 -12.739 -2.533 1.00 43.34 132 CYS A N 1
ATOM 1024 C CA . CYS A 1 132 ? -2.474 -11.803 -3.316 1.00 43.34 132 CYS A CA 1
ATOM 1025 C C . CYS A 1 132 ? -2.775 -12.260 -4.761 1.00 43.34 132 CYS A C 1
ATOM 1027 O O . CYS A 1 132 ? -3.129 -11.434 -5.597 1.00 43.34 132 CYS A O 1
ATOM 1029 N N . ARG A 1 133 ? -2.567 -13.540 -5.109 1.00 40.34 133 ARG A N 1
ATOM 1030 C CA . ARG A 1 133 ? -2.629 -14.005 -6.508 1.00 40.34 133 ARG A CA 1
ATOM 1031 C C . ARG A 1 133 ? -4.004 -14.514 -6.957 1.00 40.34 133 ARG A C 1
ATOM 1033 O O . ARG A 1 133 ? -4.161 -14.719 -8.151 1.00 40.34 133 ARG A O 1
ATOM 1040 N N . ASN A 1 134 ? -4.961 -14.725 -6.047 1.00 38.28 134 ASN A N 1
ATOM 1041 C CA . ASN A 1 134 ? -6.226 -15.412 -6.353 1.00 38.28 134 ASN A CA 1
ATOM 1042 C C . ASN A 1 134 ? -7.436 -14.859 -5.566 1.00 38.28 134 ASN A C 1
ATOM 1044 O O . ASN A 1 134 ? -8.158 -15.606 -4.906 1.00 38.28 134 ASN A O 1
ATOM 1048 N N . SER A 1 135 ? -7.669 -13.552 -5.658 1.00 39.97 135 SER A N 1
ATOM 1049 C CA . SER A 1 135 ? -8.950 -12.922 -5.305 1.00 39.97 135 SER A CA 1
ATOM 1050 C C . SER A 1 135 ? -9.352 -11.952 -6.400 1.00 39.97 135 SER A C 1
ATOM 1052 O O . SER A 1 135 ? -8.509 -11.069 -6.677 1.00 39.97 135 SER A O 1
#

Radius of gyration: 16.62 Å; chains: 1; bounding box: 32×46×39 Å

Secondary structure (DSSP, 8-state):
------------PPP--EEEE-TT----THHHHHHHH--SSEEEEEES--TT-TTGGG-S-EEEESS-SSTTGGGS---EEEESTTS-GGG--EEEEEEEEE-HHHHHHHHHHHHHHHTSTTTTT--HHHHTT--

Sequence (135 aa):
MASFIPGAAIQKGRFQPTIISYGDVLFNKYIPQALCQEQDDCVVFVDSNWKDQSSYARLDGFAECSIPNSRRAFNAKIHLKQLGRTVPEESIHGVWMGFLKLSSIAASQVNDLLLDMLADPANRRAGIPRCCRNS

pLDDT: mean 70.66, std 16.66, range [22.91, 88.81]